Protein AF-A0A2D4EMP3-F1 (afdb_monomer)

pLDDT: mean 83.18, std 12.18, range [40.5, 97.38]

Organism: Micrurus corallinus (NCBI:txid54390)

Solvent-accessible surface area (backbone atoms only — not comparable to full-atom values): 6863 Å² total; per-residue (Å²): 134,83,78,86,77,49,59,36,74,58,62,90,82,52,66,44,66,56,58,56,70,68,57,54,53,49,50,51,53,50,46,57,53,26,53,31,78,93,46,69,32,72,50,63,96,62,89,82,86,87,59,67,84,52,74,37,38,63,71,66,69,45,35,66,56,31,55,76,72,74,42,76,70,55,73,46,75,44,57,54,67,60,57,48,51,52,22,54,50,48,47,52,54,42,66,69,38,50,90,80,43,96,75,86,76,93,51,64,91,116

Sequence (110 aa):
ERGFLNVRLGDLGVLTNWVHVKNLVQAHILAANALTPEMDYIAGGQAYFINDGEEVNLFEWLSPLFERLGYQKPWVRIPVFLVHLTAVVVEKVQNLLLPILEITPLITRH

Secondary structure (DSSP, 8-state):
---S--EEES-TT-EEE---HHHHHHHHHHHHHTTSGGGTTTTTT-------S-EEEHHHHTHHHHHHTTPPPP-EEE-HHHHHHHHHHHHHHHHHHTTT-----S----

InterPro domains:
  IPR002225 3-beta hydroxysteroid dehydrogenase/isomerase [PF01073] (7-75)
  IPR036291 NAD(P)-binding domain superfamily [SSF51735] (8-103)

Mean predicted aligned error: 9.1 Å

Nearest PDB structures (foldseek):
  3wj7-assembly1_C  TM=5.806E-01  e=2.146E-02  Gluconobacter oxydans 621H

Radius of gyration: 20.6 Å; Cα contacts (8 Å, |Δi|>4): 97; chains: 1; bounding box: 32×45×57 Å

Foldseek 3Di:
DAPPDLEDEDDQPDWDFDDDPVQVVVVVVVLVVCCDVVNVHNNPPDDDDRGPPDTDRPQVVCCVVCVVVVHDRRDHYDYVVVLVVVQVVQVVVCVVCVVPDDDDDPDHPD

Structure (mmCIF, N/CA/C/O backbone):
data_AF-A0A2D4EMP3-F1
#
_entry.id   AF-A0A2D4EMP3-F1
#
loop_
_atom_site.group_PDB
_atom_site.id
_atom_site.type_symbol
_atom_site.label_atom_id
_atom_site.label_alt_id
_atom_site.label_comp_id
_atom_site.label_asym_id
_atom_site.label_entity_id
_atom_site.label_seq_id
_atom_site.pdbx_PDB_ins_code
_atom_site.Cartn_x
_atom_site.Cartn_y
_atom_site.Cartn_z
_atom_site.occupancy
_atom_site.B_iso_or_equiv
_atom_site.auth_seq_id
_atom_site.auth_comp_id
_atom_site.auth_asym_id
_atom_site.auth_atom_id
_atom_site.pdbx_PDB_model_num
ATOM 1 N N . GLU A 1 1 ? 3.500 -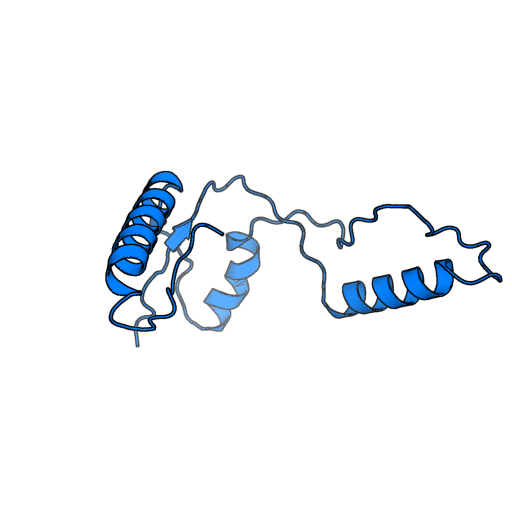5.366 28.846 1.00 40.50 1 GLU A N 1
ATOM 2 C CA . GLU A 1 1 ? 2.919 -4.034 28.568 1.00 40.50 1 GLU A CA 1
ATOM 3 C C . GLU A 1 1 ? 1.765 -4.210 27.587 1.00 40.50 1 GLU A C 1
ATOM 5 O O . GLU A 1 1 ? 1.917 -4.947 26.620 1.00 40.50 1 GLU A O 1
ATOM 10 N N . ARG A 1 2 ? 0.573 -3.684 27.893 1.00 46.69 2 ARG A N 1
ATOM 11 C CA . ARG A 1 2 ? -0.621 -3.862 27.050 1.00 46.69 2 ARG A CA 1
ATOM 12 C C . ARG A 1 2 ? -0.536 -2.863 25.896 1.00 46.69 2 ARG A C 1
ATOM 14 O O . ARG A 1 2 ? -0.643 -1.668 26.143 1.00 46.69 2 ARG A O 1
ATOM 21 N N . GLY A 1 3 ? -0.304 -3.350 24.676 1.00 53.81 3 GLY A N 1
ATOM 22 C CA . GLY A 1 3 ? -0.305 -2.523 23.469 1.00 53.81 3 GLY A CA 1
ATOM 23 C C . GLY A 1 3 ? -1.624 -1.762 23.361 1.00 53.81 3 GLY A C 1
ATOM 24 O O . GLY A 1 3 ? -2.699 -2.361 23.306 1.00 53.81 3 GLY A O 1
ATOM 25 N N . PHE A 1 4 ? -1.545 -0.437 23.423 1.00 51.78 4 PHE A N 1
ATOM 26 C CA . PHE A 1 4 ? -2.695 0.440 23.293 1.00 51.78 4 PHE A CA 1
ATOM 27 C C . PHE A 1 4 ? -3.138 0.426 21.825 1.00 51.78 4 PHE A C 1
ATOM 29 O O . PHE A 1 4 ? -2.363 0.809 20.959 1.00 51.78 4 PHE A O 1
ATOM 36 N N . LEU A 1 5 ? -4.393 0.023 21.588 1.00 53.84 5 LEU A N 1
ATOM 37 C CA . LEU A 1 5 ? -5.156 0.078 20.323 1.00 53.84 5 LEU A CA 1
ATOM 38 C C . LEU A 1 5 ? -5.185 -1.209 19.477 1.00 53.84 5 LEU A C 1
ATOM 40 O O . LEU A 1 5 ? -4.718 -1.271 18.346 1.00 53.84 5 LEU A O 1
ATOM 44 N N . ASN A 1 6 ? -5.917 -2.198 19.993 1.00 66.88 6 ASN A N 1
ATOM 45 C CA . ASN A 1 6 ? -6.460 -3.334 19.240 1.00 66.88 6 ASN A CA 1
ATOM 46 C C . ASN A 1 6 ? -7.693 -2.924 18.408 1.00 66.88 6 ASN A C 1
ATOM 48 O O . ASN A 1 6 ? -8.814 -3.392 18.637 1.00 66.88 6 ASN A O 1
ATOM 52 N N . VAL A 1 7 ? -7.489 -2.011 17.457 1.00 74.25 7 VAL A N 1
ATOM 53 C CA . VAL A 1 7 ? -8.558 -1.421 16.644 1.00 74.25 7 VAL A CA 1
ATOM 54 C C . VAL A 1 7 ? -8.497 -1.903 15.195 1.00 74.25 7 VAL A C 1
ATOM 56 O O . VAL A 1 7 ? -7.441 -1.934 14.574 1.00 74.25 7 VAL A O 1
ATOM 59 N N . ARG A 1 8 ? -9.668 -2.213 14.638 1.00 75.88 8 ARG A N 1
ATOM 60 C CA . ARG A 1 8 ? -9.915 -2.387 13.211 1.00 75.88 8 ARG A CA 1
ATOM 61 C C . ARG A 1 8 ? -10.579 -1.138 12.650 1.00 75.88 8 ARG A C 1
ATOM 63 O O . ARG A 1 8 ? -11.653 -0.740 13.105 1.00 75.88 8 ARG A O 1
ATOM 70 N N . LEU A 1 9 ? -9.939 -0.526 11.666 1.00 78.25 9 LEU A N 1
ATOM 71 C CA . LEU A 1 9 ? -10.463 0.625 10.939 1.00 78.25 9 LEU A CA 1
ATOM 72 C C . LEU A 1 9 ? -11.210 0.127 9.700 1.00 78.25 9 LEU A C 1
ATOM 74 O O . LEU A 1 9 ? -10.748 -0.794 9.032 1.00 78.25 9 LEU A O 1
ATOM 78 N N . GLY A 1 10 ? -12.344 0.746 9.374 1.00 71.81 10 GLY A N 1
ATOM 79 C CA . GLY A 1 10 ? -13.032 0.450 8.116 1.00 71.81 10 GLY A CA 1
ATOM 80 C C . GLY A 1 10 ? -13.962 -0.757 8.144 1.00 71.81 10 GLY A C 1
ATOM 81 O O . GLY A 1 10 ? -14.515 -1.128 9.187 1.00 71.81 10 GLY A O 1
ATOM 82 N N . ASP A 1 11 ? -14.231 -1.287 6.952 1.00 73.25 11 ASP A N 1
ATOM 83 C CA . ASP A 1 11 ? -15.115 -2.429 6.751 1.00 73.25 11 ASP A CA 1
ATOM 84 C C . ASP A 1 11 ? -14.366 -3.757 6.670 1.00 73.25 11 ASP A C 1
ATOM 86 O O . ASP A 1 11 ? -13.235 -3.827 6.198 1.00 73.25 11 ASP A O 1
ATOM 90 N N . LEU A 1 12 ? -15.012 -4.818 7.157 1.00 69.19 12 LEU A N 1
ATOM 91 C CA . LEU A 1 12 ? -14.448 -6.168 7.165 1.00 69.19 12 LEU A CA 1
ATOM 92 C C . LEU A 1 12 ? -14.394 -6.773 5.755 1.00 69.19 12 LEU A C 1
ATOM 94 O O . LEU A 1 12 ? -13.649 -7.720 5.540 1.00 69.19 12 LEU A O 1
ATOM 98 N N . GLY A 1 13 ? -15.150 -6.221 4.802 1.00 75.44 13 GLY A N 1
ATOM 99 C CA . GLY A 1 13 ? -15.104 -6.614 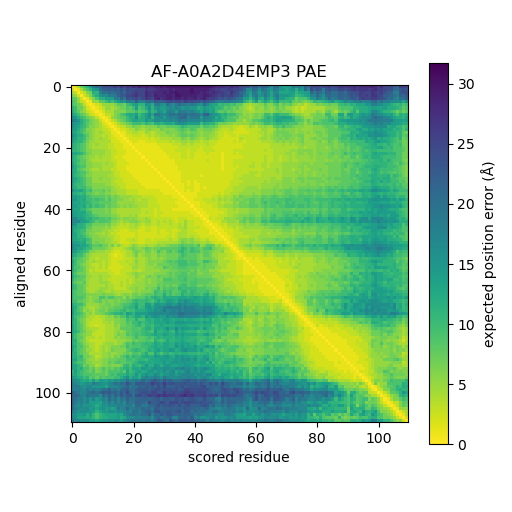3.395 1.00 75.44 13 GLY A CA 1
ATOM 100 C C . GLY A 1 13 ? -13.996 -5.945 2.580 1.00 75.44 13 GLY A C 1
ATOM 101 O O . GLY A 1 13 ? -13.889 -6.230 1.393 1.00 75.44 13 GLY A O 1
ATOM 102 N N . VAL A 1 14 ? -13.182 -5.054 3.166 1.00 80.69 14 VAL A N 1
ATOM 103 C CA . VAL A 1 14 ? -12.086 -4.416 2.423 1.00 80.69 14 VAL A CA 1
ATOM 104 C C . VAL A 1 14 ? -10.995 -5.447 2.156 1.00 80.69 14 VAL A C 1
ATOM 106 O O . VAL A 1 14 ? -10.369 -5.970 3.083 1.00 80.69 14 VAL A O 1
ATOM 109 N N . LEU A 1 15 ? -10.779 -5.720 0.875 1.00 87.31 15 LEU A N 1
ATOM 110 C CA . LEU A 1 15 ? -9.694 -6.552 0.384 1.00 87.31 15 LEU A CA 1
ATOM 111 C C . LEU A 1 15 ? -8.529 -5.664 -0.039 1.00 87.31 15 LEU A C 1
ATOM 113 O O . LEU A 1 15 ? -8.706 -4.549 -0.530 1.00 87.31 15 LEU A O 1
ATOM 117 N N . THR A 1 16 ? -7.317 -6.140 0.202 1.00 85.62 16 THR A N 1
ATOM 118 C CA . THR A 1 16 ? -6.084 -5.476 -0.208 1.00 85.62 16 THR A CA 1
ATOM 119 C C . THR A 1 16 ? -5.193 -6.503 -0.870 1.00 85.62 16 THR A C 1
ATOM 121 O O . THR A 1 16 ? -5.087 -7.635 -0.398 1.00 85.62 16 THR A O 1
ATOM 124 N N . ASN A 1 17 ? -4.553 -6.097 -1.960 1.00 90.06 17 ASN A N 1
ATOM 125 C CA . ASN A 1 17 ? -3.544 -6.903 -2.617 1.00 90.06 17 ASN A CA 1
ATOM 126 C C . ASN A 1 17 ? -2.163 -6.417 -2.177 1.00 90.06 17 ASN A C 1
ATOM 128 O O . ASN A 1 17 ? -1.832 -5.238 -2.325 1.00 90.06 17 ASN A O 1
ATOM 132 N N . TRP A 1 18 ? -1.394 -7.322 -1.585 1.00 88.25 18 TRP A N 1
ATOM 133 C CA . TRP A 1 18 ? -0.043 -7.043 -1.126 1.00 88.25 18 TRP A CA 1
ATOM 134 C C . TRP A 1 18 ? 0.960 -7.531 -2.160 1.00 88.25 18 TRP A C 1
ATOM 136 O O . TRP A 1 18 ? 0.736 -8.515 -2.856 1.00 88.25 18 TRP A O 1
ATOM 146 N N . VAL A 1 19 ? 2.094 -6.846 -2.230 1.00 93.38 19 VAL A N 1
ATOM 147 C CA . VAL A 1 19 ? 3.237 -7.293 -3.018 1.00 93.38 19 VAL A CA 1
ATOM 148 C C . VAL A 1 19 ? 4.406 -7.540 -2.086 1.00 93.38 19 VAL A C 1
ATOM 150 O O . VAL A 1 19 ? 4.760 -6.698 -1.254 1.00 93.38 19 VAL A O 1
ATOM 153 N N . HIS A 1 20 ? 5.036 -8.698 -2.225 1.00 92.94 20 HIS A N 1
ATOM 154 C CA . HIS A 1 20 ? 6.273 -8.961 -1.520 1.00 92.94 20 HIS A CA 1
ATOM 155 C C . HIS A 1 20 ? 7.395 -8.059 -2.059 1.00 92.94 20 HIS A C 1
ATOM 157 O O . HIS A 1 20 ? 7.595 -7.936 -3.267 1.00 92.94 20 HIS A O 1
ATOM 163 N N . VAL A 1 21 ? 8.208 -7.474 -1.171 1.00 94.69 21 VAL A N 1
ATOM 164 C CA . VAL A 1 21 ? 9.251 -6.498 -1.551 1.00 94.69 21 VAL A CA 1
ATOM 165 C C . VAL A 1 21 ? 10.213 -7.017 -2.628 1.00 94.69 21 VAL A C 1
ATOM 167 O O . VAL A 1 21 ? 10.617 -6.269 -3.512 1.00 94.69 21 VAL A O 1
ATOM 170 N N . LYS A 1 22 ? 10.551 -8.313 -2.616 1.00 96.44 22 LYS A N 1
ATOM 171 C CA . LYS A 1 22 ? 11.408 -8.908 -3.659 1.00 96.44 22 LYS A CA 1
ATOM 172 C C . LYS A 1 22 ? 10.722 -8.952 -5.025 1.00 96.44 22 LYS A C 1
ATOM 174 O O . LYS A 1 22 ? 11.391 -8.697 -6.020 1.00 96.44 22 LYS A O 1
ATOM 179 N N . ASN A 1 23 ? 9.421 -9.235 -5.066 1.00 95.56 23 ASN A N 1
ATOM 180 C CA . ASN A 1 23 ? 8.646 -9.250 -6.306 1.00 95.56 23 ASN A CA 1
ATOM 181 C C . ASN A 1 23 ? 8.510 -7.825 -6.843 1.00 95.56 23 ASN A C 1
ATOM 183 O O . ASN A 1 23 ? 8.709 -7.596 -8.030 1.00 95.56 23 ASN A O 1
ATOM 187 N N . LEU A 1 24 ? 8.302 -6.851 -5.950 1.00 96.06 24 LEU A N 1
ATOM 188 C CA . LEU A 1 24 ? 8.291 -5.434 -6.304 1.00 96.06 24 LEU A CA 1
ATOM 189 C C . LEU A 1 24 ? 9.620 -4.984 -6.928 1.00 96.06 24 LEU A C 1
ATOM 191 O O . LEU A 1 24 ? 9.619 -4.333 -7.972 1.00 96.06 24 LEU A O 1
ATOM 195 N N . VAL A 1 25 ? 10.752 -5.345 -6.316 1.00 97.19 25 VAL A N 1
ATOM 196 C CA . VAL A 1 25 ? 12.088 -5.026 -6.847 1.00 97.19 25 VAL A CA 1
ATOM 197 C C . VAL A 1 25 ? 12.316 -5.703 -8.200 1.00 97.19 25 VAL A C 1
ATOM 199 O O . VAL A 1 25 ? 12.774 -5.053 -9.135 1.00 97.19 25 VAL A O 1
ATOM 202 N N . GLN A 1 26 ? 11.963 -6.984 -8.338 1.00 97.00 26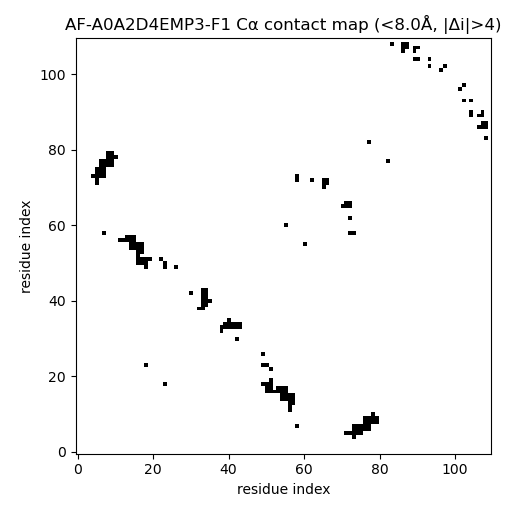 GLN A N 1
ATOM 203 C CA . GLN A 1 26 ? 12.082 -7.695 -9.614 1.00 97.00 26 GLN A CA 1
ATOM 204 C C . GLN A 1 26 ? 11.219 -7.060 -10.705 1.00 97.00 26 GLN A C 1
ATOM 206 O O . GLN A 1 26 ? 11.704 -6.863 -11.814 1.00 97.00 26 GLN A O 1
ATOM 211 N N . ALA A 1 27 ? 9.983 -6.674 -10.390 1.00 95.75 27 ALA A N 1
ATOM 212 C CA . ALA A 1 27 ? 9.104 -5.986 -11.324 1.00 95.75 27 ALA A CA 1
ATOM 213 C C . ALA A 1 27 ? 9.704 -4.653 -11.805 1.00 95.75 27 ALA A C 1
ATOM 215 O O . ALA A 1 27 ? 9.624 -4.354 -12.992 1.00 95.75 27 ALA A O 1
ATOM 216 N N . HIS A 1 28 ? 10.383 -3.896 -10.934 1.00 95.88 28 HIS A N 1
ATOM 217 C CA . HIS A 1 28 ? 11.094 -2.676 -11.340 1.00 95.88 28 HIS A CA 1
ATOM 218 C C . HIS A 1 28 ? 12.287 -2.963 -12.259 1.00 95.88 28 HIS A C 1
ATOM 220 O O . HIS A 1 28 ? 12.481 -2.252 -13.242 1.00 95.88 28 HIS A O 1
ATOM 226 N N . ILE A 1 29 ? 13.074 -4.006 -11.976 1.00 96.94 29 ILE A N 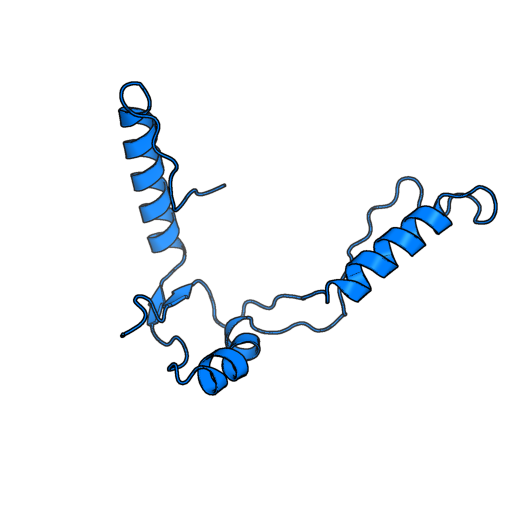1
ATOM 227 C CA . ILE A 1 29 ? 14.194 -4.413 -12.841 1.00 96.94 29 ILE A CA 1
ATOM 228 C C . ILE A 1 29 ? 13.671 -4.844 -14.217 1.00 96.94 29 ILE A C 1
ATOM 230 O O . ILE A 1 29 ? 14.211 -4.436 -15.242 1.00 96.94 29 ILE A O 1
ATOM 234 N N . LEU A 1 30 ? 12.594 -5.633 -14.251 1.00 96.19 30 LEU A N 1
ATOM 235 C CA . LEU A 1 30 ? 11.955 -6.060 -15.494 1.00 96.19 30 LEU A CA 1
ATOM 236 C C . LEU A 1 30 ? 11.374 -4.875 -16.268 1.00 96.19 30 LEU A C 1
ATOM 238 O O . LEU A 1 30 ? 11.552 -4.814 -17.479 1.00 96.19 30 LEU A O 1
ATOM 242 N N . ALA A 1 31 ? 10.746 -3.916 -15.586 1.00 95.75 31 ALA A N 1
ATOM 243 C CA . ALA A 1 31 ? 10.254 -2.693 -16.209 1.00 95.75 31 ALA A CA 1
ATOM 244 C C . ALA A 1 31 ? 11.397 -1.865 -16.813 1.00 95.75 31 ALA A C 1
ATOM 246 O O . ALA A 1 31 ? 11.272 -1.392 -17.937 1.00 95.75 31 ALA A O 1
ATOM 247 N N . ALA A 1 32 ? 12.533 -1.743 -16.118 1.00 95.69 32 ALA A N 1
ATOM 248 C CA . ALA A 1 32 ? 13.712 -1.064 -16.651 1.00 95.69 32 ALA A CA 1
ATOM 249 C C . ALA A 1 32 ? 14.268 -1.773 -17.899 1.00 95.69 32 ALA A C 1
ATOM 251 O O . ALA A 1 32 ? 14.555 -1.115 -18.895 1.00 95.69 32 ALA A O 1
ATOM 252 N N . ASN A 1 33 ? 14.351 -3.107 -17.880 1.00 97.00 33 ASN A N 1
ATOM 253 C CA . ASN A 1 33 ? 14.767 -3.899 -19.043 1.00 97.00 33 ASN A CA 1
ATOM 254 C C . ASN A 1 33 ? 13.774 -3.782 -20.211 1.00 97.00 33 ASN A C 1
ATOM 256 O O . ASN A 1 33 ? 14.168 -3.742 -21.368 1.00 97.00 33 ASN A O 1
ATOM 260 N N . ALA A 1 34 ? 12.479 -3.689 -19.925 1.00 96.44 34 ALA A N 1
ATOM 261 C CA . ALA A 1 34 ? 11.432 -3.516 -20.927 1.00 96.44 34 ALA A CA 1
ATOM 262 C C . ALA A 1 34 ? 11.422 -2.116 -21.576 1.00 96.44 34 ALA A C 1
ATOM 264 O O . ALA A 1 34 ? 10.689 -1.888 -22.536 1.00 96.44 34 ALA A O 1
ATOM 265 N N . LEU A 1 35 ? 12.219 -1.178 -21.058 1.00 96.31 35 LEU A N 1
ATOM 266 C CA . LEU A 1 35 ? 12.435 0.153 -21.627 1.00 96.31 35 LEU A CA 1
ATOM 267 C C . LEU A 1 35 ? 13.718 0.238 -22.463 1.00 96.31 35 LEU A C 1
ATOM 269 O O . LEU A 1 35 ? 14.105 1.336 -22.861 1.00 96.31 35 LEU A O 1
ATOM 273 N N . THR A 1 36 ? 14.408 -0.875 -22.709 1.00 97.38 36 THR A N 1
ATOM 274 C CA . THR A 1 36 ? 15.620 -0.867 -23.530 1.00 97.38 36 THR A CA 1
ATOM 275 C C . THR A 1 36 ? 15.294 -1.068 -25.016 1.00 97.38 36 THR A C 1
ATOM 277 O O . THR A 1 36 ? 14.233 -1.612 -25.348 1.00 97.38 36 THR A O 1
ATOM 280 N N . PRO A 1 37 ? 16.193 -0.653 -25.934 1.00 96.69 37 PRO A N 1
ATOM 281 C CA . PRO A 1 37 ? 16.004 -0.869 -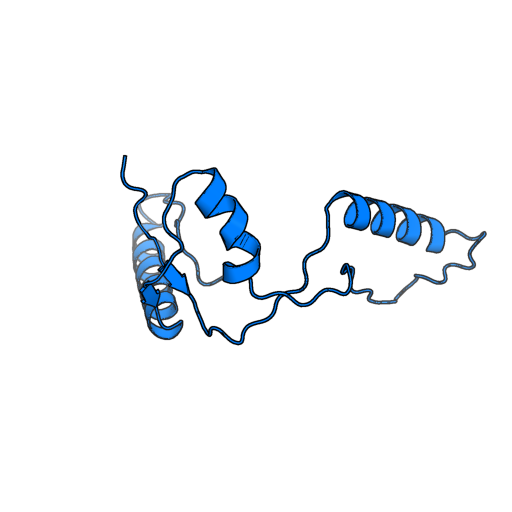27.369 1.00 96.69 37 PRO A CA 1
ATOM 282 C C . PRO A 1 37 ? 15.862 -2.351 -27.745 1.00 96.69 37 PRO A C 1
ATOM 284 O O . PRO A 1 37 ? 15.147 -2.677 -28.685 1.00 96.69 37 PRO A O 1
ATOM 287 N N . GLU A 1 38 ? 16.517 -3.259 -27.012 1.00 96.50 38 GLU A N 1
ATOM 288 C CA . GLU A 1 38 ? 16.461 -4.707 -27.264 1.00 96.50 38 GLU A CA 1
ATOM 289 C C . GLU A 1 38 ? 15.056 -5.285 -27.050 1.00 96.50 38 GLU A C 1
ATOM 291 O O . GLU A 1 38 ? 14.710 -6.300 -27.650 1.00 96.50 38 GLU A O 1
ATOM 296 N N . MET A 1 39 ? 14.254 -4.628 -26.209 1.00 95.50 39 MET A N 1
ATOM 297 C CA . MET A 1 39 ? 12.873 -4.992 -25.897 1.00 95.50 39 MET A CA 1
ATOM 298 C C . MET A 1 39 ? 11.860 -4.052 -26.564 1.00 95.50 39 MET A C 1
ATOM 300 O O . MET A 1 39 ? 10.704 -4.044 -26.156 1.00 95.50 39 MET A O 1
ATOM 304 N N . ASP A 1 40 ? 12.279 -3.249 -27.550 1.00 96.19 40 ASP A N 1
ATOM 305 C CA . ASP A 1 40 ? 11.437 -2.302 -28.304 1.00 96.19 40 ASP A CA 1
ATOM 306 C C . ASP A 1 40 ? 10.617 -1.345 -27.419 1.00 96.19 40 ASP A C 1
ATOM 308 O O . ASP A 1 40 ? 9.500 -0.951 -27.749 1.00 96.19 40 ASP A O 1
ATOM 312 N N . TYR A 1 41 ? 11.160 -0.979 -26.252 1.00 95.62 41 TYR A N 1
ATOM 313 C CA . TYR A 1 41 ? 10.514 -0.055 -25.318 1.00 95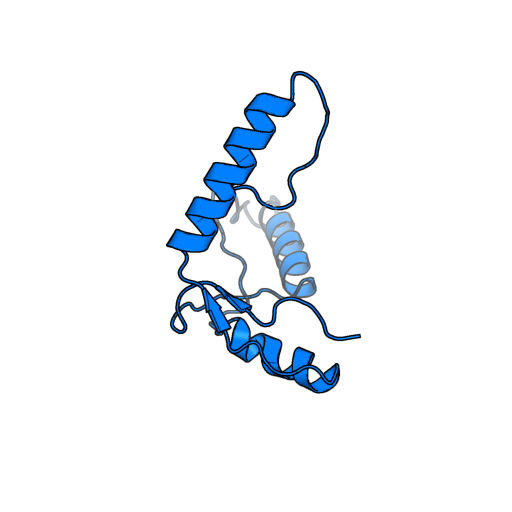.62 41 TYR A CA 1
ATOM 314 C C . TYR A 1 41 ? 9.067 -0.435 -24.949 1.00 95.62 41 TYR A C 1
ATOM 316 O O . TYR A 1 41 ? 8.251 0.450 -24.685 1.00 95.62 41 TYR A O 1
ATOM 324 N N . ILE A 1 42 ? 8.726 -1.729 -24.908 1.00 95.75 42 ILE A N 1
ATOM 325 C CA . ILE A 1 42 ? 7.349 -2.222 -24.700 1.00 95.75 42 ILE A CA 1
ATOM 326 C C . ILE A 1 42 ? 6.661 -1.677 -23.438 1.00 95.75 42 ILE A C 1
ATOM 328 O O . ILE A 1 42 ? 5.433 -1.636 -23.382 1.00 95.75 42 ILE A O 1
ATOM 332 N N . ALA A 1 43 ? 7.427 -1.255 -22.426 1.00 94.25 43 ALA A N 1
ATOM 333 C CA . ALA A 1 43 ? 6.895 -0.658 -21.200 1.00 94.25 43 ALA A CA 1
ATOM 334 C C . ALA A 1 43 ? 6.681 0.869 -21.276 1.00 94.25 43 ALA A C 1
ATOM 336 O O . ALA A 1 43 ? 6.167 1.476 -20.334 1.00 94.25 43 ALA A O 1
ATOM 337 N N . GLY A 1 44 ? 7.077 1.516 -22.373 1.00 94.50 44 GLY A N 1
ATOM 338 C CA . GLY A 1 44 ? 7.039 2.964 -22.545 1.00 94.50 44 GLY A CA 1
ATOM 339 C C . GLY A 1 44 ? 5.617 3.528 -22.570 1.00 94.50 44 GLY A C 1
ATOM 340 O O . GLY A 1 44 ? 4.762 3.090 -23.337 1.00 94.50 44 GLY A O 1
ATOM 341 N N . GLY A 1 45 ? 5.357 4.535 -21.731 1.00 93.25 45 GLY A N 1
ATOM 342 C CA . GLY A 1 45 ? 4.070 5.243 -21.693 1.00 93.25 45 GLY A CA 1
ATOM 343 C C . GLY A 1 45 ? 2.898 4.436 -21.124 1.00 93.25 45 GLY A C 1
ATOM 344 O O . GLY A 1 45 ? 1.764 4.906 -21.181 1.00 93.25 45 GLY A O 1
ATOM 345 N N . GLN A 1 46 ? 3.153 3.248 -20.571 1.00 92.88 46 GLN A N 1
ATOM 346 C CA . GLN A 1 46 ? 2.137 2.390 -19.968 1.00 92.88 46 GLN A CA 1
ATOM 347 C C . GLN A 1 46 ? 2.117 2.537 -18.441 1.00 92.88 46 GLN A C 1
ATOM 349 O O . GLN A 1 46 ? 3.149 2.740 -17.802 1.00 92.88 46 GLN A O 1
ATOM 354 N N . ALA A 1 47 ? 0.931 2.397 -17.846 1.00 93.38 47 ALA A N 1
ATOM 355 C CA . ALA A 1 47 ? 0.763 2.301 -16.400 1.00 93.38 47 ALA A CA 1
ATOM 356 C C . ALA A 1 47 ? 0.590 0.829 -15.999 1.00 93.38 47 ALA A C 1
ATOM 358 O O . ALA A 1 47 ? -0.344 0.169 -16.452 1.00 93.38 47 ALA A O 1
ATOM 359 N N . TYR A 1 48 ? 1.472 0.327 -15.133 1.00 91.38 48 TYR A N 1
ATOM 360 C CA . TYR A 1 48 ? 1.427 -1.043 -14.620 1.00 91.38 48 TYR A CA 1
ATOM 361 C C . TYR A 1 48 ? 1.112 -1.054 -13.124 1.00 91.38 48 TYR A C 1
ATOM 363 O O . TYR A 1 48 ? 1.670 -0.270 -12.358 1.00 91.38 48 TYR A O 1
ATOM 371 N N . PHE A 1 49 ? 0.259 -1.985 -12.700 1.00 92.12 49 PHE A N 1
ATOM 372 C CA . PHE A 1 49 ? -0.030 -2.236 -11.289 1.00 92.12 49 PHE A CA 1
ATOM 373 C C . PHE A 1 49 ? 0.717 -3.489 -10.838 1.00 92.12 49 PHE A C 1
ATOM 375 O O . PHE A 1 49 ? 0.414 -4.589 -11.295 1.00 92.12 49 PHE A O 1
ATOM 382 N N . ILE A 1 50 ? 1.689 -3.329 -9.940 1.00 93.19 50 ILE A N 1
ATOM 383 C CA . ILE A 1 50 ? 2.488 -4.443 -9.419 1.00 93.19 50 ILE A CA 1
ATOM 384 C C . ILE A 1 50 ? 1.786 -5.007 -8.187 1.00 93.19 50 ILE A C 1
ATOM 386 O O . ILE A 1 50 ? 1.602 -4.301 -7.198 1.00 93.19 50 ILE A O 1
ATOM 390 N N . ASN A 1 51 ? 1.384 -6.271 -8.263 1.00 92.12 51 ASN A N 1
ATOM 391 C CA . ASN A 1 51 ? 0.665 -6.970 -7.208 1.00 92.12 51 ASN A CA 1
ATOM 392 C C . ASN A 1 51 ? 0.896 -8.489 -7.342 1.00 92.12 51 ASN A C 1
ATOM 394 O O . ASN A 1 51 ? 1.225 -8.945 -8.437 1.00 92.12 51 ASN A O 1
ATOM 398 N N . ASP A 1 52 ? 0.744 -9.260 -6.262 1.00 91.06 52 ASP A N 1
ATOM 399 C CA . ASP A 1 52 ? 0.986 -10.717 -6.280 1.00 91.06 52 ASP A CA 1
ATOM 400 C C . ASP A 1 52 ? -0.290 -11.527 -6.611 1.00 91.06 52 ASP A C 1
ATOM 402 O O . ASP A 1 52 ? -0.286 -12.754 -6.565 1.00 91.06 52 ASP A O 1
ATOM 406 N N . GLY A 1 53 ? -1.393 -10.858 -6.972 1.00 86.31 53 GLY A N 1
ATOM 407 C CA . GLY A 1 53 ? -2.649 -11.496 -7.392 1.00 86.31 53 GLY A CA 1
ATOM 408 C C . GLY 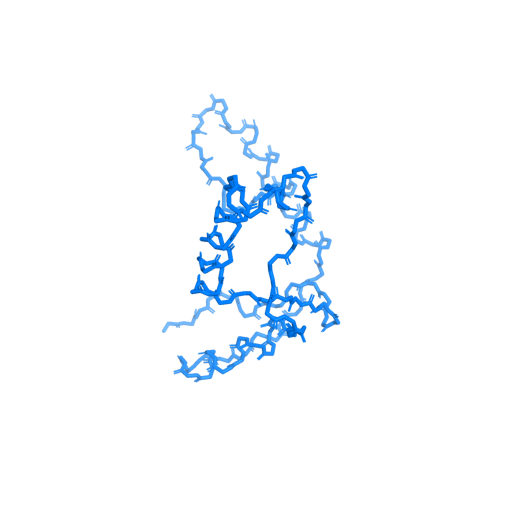A 1 53 ? -3.542 -12.027 -6.262 1.00 86.31 53 GLY A C 1
ATOM 409 O O . GLY A 1 53 ? -4.691 -12.380 -6.519 1.00 86.31 53 GLY A O 1
ATOM 410 N N . GLU A 1 54 ? -3.069 -12.035 -5.015 1.00 85.88 54 GLU A N 1
ATOM 411 C CA . GLU A 1 54 ? -3.856 -12.469 -3.858 1.00 85.88 54 GLU A CA 1
ATOM 412 C C . GLU A 1 54 ? -4.569 -11.290 -3.184 1.00 85.88 54 GLU A C 1
ATOM 414 O O . GLU A 1 54 ? -3.949 -10.395 -2.605 1.00 85.88 54 GLU A O 1
ATOM 419 N N . GLU A 1 55 ? -5.900 -11.300 -3.227 1.00 87.44 55 GLU A N 1
ATOM 420 C CA . GLU A 1 55 ? -6.730 -10.371 -2.466 1.00 87.44 55 GLU A CA 1
ATOM 421 C C . GLU A 1 55 ? -6.992 -10.925 -1.066 1.00 87.44 55 GLU A C 1
ATOM 423 O O . GLU A 1 55 ? -7.651 -11.952 -0.894 1.00 87.44 55 GLU A O 1
ATOM 428 N N . VAL A 1 56 ? -6.491 -10.232 -0.045 1.00 86.81 56 VAL A N 1
ATOM 429 C CA . VAL A 1 56 ? -6.617 -10.666 1.348 1.00 86.81 56 VAL A CA 1
ATOM 430 C C . VAL A 1 56 ? -7.195 -9.562 2.219 1.00 86.81 56 VAL A C 1
ATOM 432 O O . VAL A 1 56 ? -6.948 -8.371 2.019 1.00 86.81 56 VAL A O 1
ATOM 435 N N . ASN A 1 57 ? -7.962 -9.951 3.236 1.00 87.12 57 ASN A N 1
ATOM 436 C CA . ASN A 1 57 ? -8.333 -9.016 4.286 1.00 87.12 57 ASN A CA 1
ATOM 437 C C . ASN A 1 57 ? -7.106 -8.726 5.164 1.00 87.12 57 ASN A C 1
ATOM 439 O O . ASN A 1 57 ? -6.489 -9.649 5.694 1.00 87.12 57 ASN A O 1
ATOM 443 N N . LEU A 1 58 ? -6.792 -7.445 5.373 1.00 84.31 58 LEU A N 1
ATOM 444 C CA . LEU A 1 58 ? -5.628 -7.012 6.153 1.00 84.31 58 LEU A CA 1
ATOM 445 C C . LEU A 1 58 ? -5.579 -7.617 7.567 1.00 84.31 58 LEU A C 1
ATOM 447 O O . LEU A 1 58 ? -4.525 -8.052 8.023 1.00 84.31 58 LEU A O 1
ATOM 451 N N . PHE A 1 59 ? -6.709 -7.648 8.276 1.00 82.94 59 PHE A N 1
ATOM 452 C CA . PHE A 1 59 ? -6.753 -8.130 9.659 1.00 82.94 59 PHE A CA 1
ATOM 453 C C . PHE A 1 59 ? -6.666 -9.651 9.755 1.00 82.94 59 PHE A C 1
ATOM 455 O O . PHE A 1 59 ? -6.163 -10.163 10.754 1.00 82.94 59 PHE A O 1
ATOM 462 N N . GLU A 1 60 ? -7.145 -10.369 8.738 1.00 84.88 60 GLU A N 1
ATOM 463 C CA . GLU A 1 60 ? -6.928 -11.813 8.626 1.00 84.88 60 GLU A CA 1
ATOM 464 C C . GLU A 1 60 ? -5.466 -12.114 8.297 1.00 84.88 60 GLU A C 1
ATOM 466 O O . GLU A 1 60 ? -4.843 -12.927 8.975 1.00 84.88 60 GLU A O 1
ATOM 471 N N . TRP A 1 61 ? -4.887 -11.384 7.341 1.00 85.25 61 TRP A N 1
ATOM 472 C CA . TRP A 1 61 ? -3.485 -11.525 6.952 1.00 85.25 61 TRP A CA 1
ATOM 473 C C . TRP A 1 61 ? -2.514 -11.228 8.108 1.00 85.25 61 TRP A C 1
ATOM 475 O O . TRP A 1 61 ? -1.527 -11.938 8.284 1.00 85.25 61 TRP A O 1
ATOM 485 N N . LEU A 1 62 ? -2.816 -10.234 8.953 1.00 85.19 62 LEU A N 1
ATOM 486 C CA . LEU A 1 62 ? -2.027 -9.914 10.150 1.00 85.19 62 LEU A CA 1
ATOM 487 C C . LEU A 1 62 ? -2.300 -10.839 11.351 1.00 85.19 62 LEU A C 1
ATOM 489 O O . LEU A 1 62 ? -1.532 -10.802 12.314 1.00 85.19 62 LEU A O 1
ATOM 493 N N . SER A 1 63 ? -3.359 -11.660 11.343 1.00 85.31 63 SER A N 1
ATOM 494 C CA . SER A 1 63 ? -3.718 -12.517 12.493 1.00 85.31 63 SER A CA 1
ATOM 495 C C . SER A 1 63 ? -2.558 -13.407 12.962 1.00 85.31 63 SER A C 1
ATOM 497 O O . SER A 1 63 ? -2.233 -13.362 14.153 1.00 85.31 63 SER A O 1
ATOM 499 N N . PRO A 1 64 ? -1.840 -14.121 12.066 1.00 87.44 64 PRO A N 1
ATOM 500 C CA . PRO A 1 64 ? -0.718 -14.965 12.471 1.00 87.44 64 PRO A CA 1
ATOM 501 C C . PRO A 1 64 ? 0.430 -14.178 13.114 1.00 87.44 64 PRO A C 1
ATOM 503 O O . PRO A 1 64 ? 1.155 -14.719 13.949 1.00 87.44 64 PRO A O 1
ATOM 506 N N . LEU A 1 65 ? 0.616 -12.904 12.742 1.00 86.81 65 LEU A N 1
ATOM 507 C CA . LEU A 1 65 ? 1.630 -12.037 13.343 1.00 86.81 65 LEU A CA 1
ATOM 508 C C . LEU A 1 65 ? 1.264 -11.699 14.791 1.00 86.81 65 LEU A C 1
ATOM 510 O O . LEU A 1 65 ? 2.102 -11.849 15.679 1.00 86.81 65 LEU A O 1
ATOM 514 N N . PHE A 1 66 ? 0.017 -11.285 15.041 1.00 83.88 66 PHE A N 1
ATOM 515 C CA . PHE A 1 66 ? -0.451 -10.987 16.397 1.00 83.88 66 PHE A CA 1
ATOM 516 C C . PHE A 1 66 ? -0.366 -12.217 17.304 1.00 83.88 66 PHE A C 1
ATOM 518 O O . PHE A 1 66 ? 0.161 -12.117 18.411 1.00 83.88 66 PHE A O 1
ATOM 525 N N . GLU A 1 67 ? -0.792 -13.380 16.809 1.00 86.75 67 GLU A N 1
ATOM 526 C CA . GLU A 1 67 ? -0.725 -14.649 17.540 1.00 86.75 67 GLU A CA 1
ATOM 527 C C . GLU A 1 67 ? 0.715 -15.021 17.914 1.00 86.75 67 GLU A C 1
ATOM 529 O O . GLU A 1 67 ? 0.993 -15.342 19.071 1.00 86.75 67 GLU A O 1
ATOM 534 N N . ARG A 1 68 ? 1.658 -14.916 16.966 1.00 87.75 68 ARG A N 1
ATOM 535 C CA . ARG A 1 68 ? 3.081 -15.211 17.211 1.00 87.75 68 ARG A CA 1
ATOM 536 C C . ARG A 1 68 ? 3.746 -14.238 18.179 1.00 87.75 68 ARG A C 1
ATOM 538 O O . ARG A 1 68 ? 4.685 -14.625 18.868 1.00 87.75 68 ARG A O 1
ATOM 545 N N . LEU A 1 69 ? 3.270 -12.998 18.239 1.00 87.19 69 LEU A N 1
ATOM 546 C CA . LEU A 1 69 ? 3.734 -11.989 19.191 1.00 87.19 69 LEU A CA 1
ATOM 547 C C . LEU A 1 69 ? 3.027 -12.081 20.559 1.00 87.19 69 LEU A C 1
ATOM 549 O O . LEU A 1 69 ? 3.334 -11.300 21.457 1.00 87.19 69 LEU A O 1
ATOM 553 N N . GLY A 1 70 ? 2.089 -13.021 20.740 1.00 84.81 70 GLY A N 1
ATOM 554 C CA . GLY A 1 70 ? 1.326 -13.185 21.981 1.00 84.81 70 GLY A CA 1
ATOM 555 C C . GLY A 1 70 ? 0.263 -12.103 22.209 1.00 84.81 70 GLY A C 1
ATOM 556 O O . GLY A 1 70 ? -0.224 -11.943 23.330 1.00 84.81 70 GLY A O 1
ATOM 557 N N . TYR A 1 71 ? -0.100 -11.349 21.167 1.00 81.88 71 TYR A N 1
ATOM 558 C CA . TYR A 1 71 ? -1.145 -10.331 21.217 1.00 81.88 71 TYR A CA 1
ATOM 559 C C . TYR A 1 71 ? -2.499 -10.899 20.789 1.00 81.88 71 TYR A C 1
ATOM 561 O O . TYR A 1 71 ? -2.606 -11.778 19.937 1.00 81.88 71 TYR A O 1
ATOM 569 N N . GLN A 1 72 ? -3.568 -10.354 21.366 1.00 76.88 72 GLN A N 1
ATOM 570 C CA . GLN A 1 72 ? -4.923 -10.647 20.909 1.00 76.88 72 GLN A CA 1
ATOM 571 C C . GLN A 1 72 ? -5.200 -9.925 19.590 1.00 76.88 72 GLN A C 1
ATOM 573 O O . GLN A 1 72 ? -4.836 -8.759 19.441 1.00 76.88 72 GLN A O 1
ATOM 578 N N . LYS A 1 73 ? -5.903 -10.593 18.669 1.00 71.94 73 LYS A N 1
ATOM 579 C CA . LYS A 1 73 ? -6.350 -9.999 17.404 1.00 71.94 73 LYS A CA 1
ATOM 580 C C . LYS A 1 73 ? -7.185 -8.736 17.666 1.00 71.94 73 LYS A C 1
ATOM 582 O O . LYS A 1 73 ? -8.042 -8.766 18.552 1.00 71.94 73 LYS A O 1
ATOM 587 N N . PRO A 1 74 ? -7.001 -7.643 16.906 1.00 73.62 74 PRO A N 1
ATOM 588 C CA . PRO A 1 74 ? -7.804 -6.438 17.077 1.00 73.62 74 PRO A CA 1
ATOM 589 C C . PRO A 1 74 ? -9.298 -6.733 16.870 1.00 73.62 74 PRO A C 1
ATOM 591 O O . PRO A 1 74 ? -9.701 -7.244 15.825 1.00 73.62 74 PRO A O 1
ATOM 594 N N . TRP A 1 75 ? -10.134 -6.411 17.863 1.00 70.38 75 TRP A N 1
ATOM 595 C CA . TRP A 1 75 ? -11.577 -6.702 17.826 1.00 70.38 75 TRP A CA 1
ATOM 596 C C . TRP A 1 75 ? -12.451 -5.447 17.751 1.00 70.38 75 TRP A C 1
ATOM 598 O O . TRP A 1 75 ? -13.555 -5.519 17.205 1.00 70.38 75 TRP A O 1
ATOM 608 N N . VAL A 1 76 ? -11.967 -4.302 18.246 1.00 80.06 76 VAL A N 1
ATOM 609 C CA . VAL A 1 76 ? -12.736 -3.050 18.310 1.00 80.06 76 VAL A CA 1
ATOM 610 C C . VAL A 1 76 ? -12.832 -2.441 16.920 1.00 80.06 76 VAL A C 1
ATOM 612 O O . VAL A 1 76 ? -11.810 -2.136 16.322 1.00 80.06 76 VAL A O 1
ATOM 615 N N . ARG A 1 77 ? -14.040 -2.237 16.393 1.00 77.94 77 ARG A N 1
ATOM 616 C CA . ARG A 1 77 ? -14.236 -1.592 15.088 1.00 77.94 77 ARG A CA 1
ATOM 617 C C . ARG A 1 77 ? -14.464 -0.095 15.267 1.00 77.94 77 ARG A C 1
ATOM 619 O O . ARG A 1 77 ? -15.400 0.292 15.961 1.00 77.94 77 ARG A O 1
ATOM 626 N N . ILE A 1 78 ? -13.653 0.734 14.612 1.00 83.00 78 ILE A N 1
ATOM 627 C CA . ILE A 1 78 ? -13.874 2.183 14.549 1.00 83.00 78 ILE A CA 1
ATOM 628 C C . ILE A 1 78 ? -14.343 2.555 13.132 1.00 83.00 78 ILE A C 1
ATOM 630 O O . ILE A 1 78 ? -13.621 2.312 12.160 1.00 83.00 78 ILE A O 1
ATOM 634 N N . PRO A 1 79 ? -15.549 3.140 12.987 1.00 84.50 79 PRO A N 1
ATOM 635 C CA . PRO A 1 79 ? -16.020 3.683 11.719 1.00 84.50 79 PRO A CA 1
ATOM 636 C C . PRO A 1 79 ? -15.068 4.744 11.160 1.00 84.50 79 PRO A C 1
ATOM 638 O O . PRO A 1 79 ? -14.615 5.625 11.891 1.00 84.50 79 PRO A O 1
ATOM 641 N N . VAL A 1 80 ? -14.834 4.713 9.845 1.00 83.88 80 VAL A N 1
ATOM 642 C CA . VAL A 1 80 ? -13.922 5.644 9.147 1.00 83.88 80 VAL A CA 1
ATOM 643 C C . VAL A 1 80 ? -14.289 7.102 9.401 1.00 83.88 80 VAL A C 1
ATOM 645 O O . VAL A 1 80 ? -13.402 7.930 9.564 1.00 83.88 80 VAL A O 1
ATOM 648 N N . PHE A 1 81 ? -15.581 7.418 9.515 1.00 85.81 81 PHE A N 1
ATOM 649 C CA . PHE A 1 81 ? -16.041 8.768 9.833 1.00 85.81 81 PHE A CA 1
ATOM 650 C C . PHE A 1 81 ? -15.463 9.307 11.150 1.00 85.81 81 PHE A C 1
ATOM 652 O O . PHE A 1 81 ? -15.047 10.460 11.195 1.00 85.81 81 PHE A O 1
ATOM 659 N N . LEU A 1 82 ? -15.379 8.485 12.204 1.00 87.38 82 LEU A N 1
ATOM 660 C CA . LEU A 1 82 ? -14.812 8.924 13.484 1.00 87.38 82 LEU A CA 1
ATOM 661 C C . LEU A 1 82 ? -13.315 9.207 13.353 1.00 87.38 82 LEU A C 1
ATOM 663 O O . LEU A 1 82 ? -12.842 10.233 13.831 1.00 87.38 82 LEU A O 1
ATOM 667 N N . VAL A 1 83 ? -12.589 8.340 12.644 1.00 86.19 83 VAL A N 1
ATOM 668 C CA . VAL A 1 83 ? -11.161 8.538 12.346 1.00 86.19 83 VAL A CA 1
ATOM 669 C C . VAL A 1 83 ? -10.969 9.828 11.550 1.00 86.19 83 VAL A C 1
ATOM 671 O O . VAL A 1 83 ? -10.144 10.668 11.902 1.00 86.19 83 VAL A O 1
ATOM 674 N N . HIS A 1 84 ? -11.793 10.042 10.527 1.00 86.25 84 HIS A N 1
ATOM 675 C CA . HIS A 1 84 ? -11.737 11.234 9.695 1.00 86.25 84 HIS A CA 1
ATOM 676 C C . HIS A 1 84 ? -12.018 12.511 10.497 1.00 86.25 84 HIS A C 1
ATOM 678 O O . HIS A 1 84 ? -11.277 13.481 10.368 1.00 86.25 84 HIS A O 1
ATOM 684 N N . LEU A 1 85 ? -13.031 12.511 11.373 1.00 90.00 85 LEU A N 1
ATOM 685 C CA . LEU A 1 85 ? -13.296 13.633 12.277 1.00 90.00 85 LEU A CA 1
ATOM 686 C C . LEU A 1 85 ? -12.095 13.939 13.175 1.00 90.00 85 LEU A C 1
ATOM 688 O O . LEU A 1 85 ? -11.729 15.105 13.316 1.00 90.00 85 LEU A O 1
ATOM 692 N N . THR A 1 86 ? -11.466 12.913 13.758 1.00 87.12 86 THR A N 1
ATOM 693 C CA . THR A 1 86 ? -10.273 13.125 14.592 1.00 87.12 86 THR A CA 1
ATOM 694 C C . THR A 1 86 ? -9.129 13.741 13.792 1.00 87.12 86 THR A C 1
ATOM 696 O O . THR A 1 86 ? -8.532 14.708 14.258 1.00 87.12 86 THR A O 1
ATOM 699 N N . ALA A 1 87 ? -8.896 13.280 12.560 1.00 86.94 87 ALA A N 1
ATOM 700 C CA . ALA A 1 87 ? -7.888 13.855 11.676 1.00 86.94 87 ALA A CA 1
ATOM 701 C C . ALA A 1 87 ? -8.191 15.327 11.326 1.00 86.94 87 ALA A C 1
ATOM 703 O O . ALA A 1 87 ? -7.296 16.163 11.395 1.00 86.94 87 ALA A O 1
ATOM 704 N N . VAL A 1 88 ? -9.457 15.689 11.054 1.00 88.06 88 VAL A N 1
ATOM 705 C CA . VAL A 1 88 ? -9.862 17.096 10.826 1.00 88.06 88 VAL A CA 1
ATOM 706 C C . VAL A 1 88 ? -9.559 17.976 12.040 1.00 88.06 88 VAL A C 1
ATOM 708 O O . VAL A 1 88 ? -9.099 19.108 11.884 1.00 88.06 88 VAL A O 1
ATOM 711 N N . VAL A 1 89 ? -9.856 17.495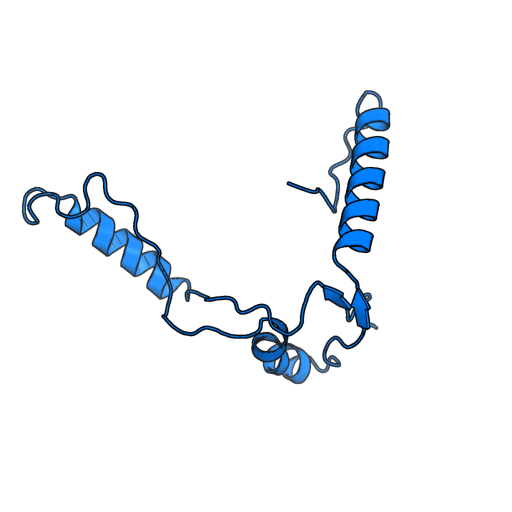 13.249 1.00 89.38 89 VAL A N 1
ATOM 712 C CA . VAL A 1 89 ? -9.607 18.255 14.482 1.00 89.38 89 VAL A CA 1
ATOM 713 C C . VAL A 1 89 ? -8.109 18.448 14.694 1.00 89.38 89 VAL A C 1
ATOM 715 O O . VAL A 1 89 ? -7.684 19.575 14.942 1.00 89.38 89 VAL A O 1
ATOM 718 N N . VAL A 1 90 ? -7.317 17.381 14.547 1.00 86.69 90 VAL A N 1
ATOM 719 C CA . VAL A 1 90 ? -5.856 17.428 14.695 1.00 86.69 90 VAL A CA 1
ATOM 720 C C . VAL A 1 90 ? -5.242 18.413 13.703 1.00 86.69 90 VAL A C 1
ATOM 722 O O . VAL A 1 90 ? -4.498 19.294 14.122 1.00 86.69 90 VAL A O 1
ATOM 725 N N . GLU A 1 91 ? -5.620 18.351 12.424 1.00 85.56 91 GLU A N 1
ATOM 726 C CA . GLU A 1 91 ? -5.131 19.286 11.405 1.00 85.56 91 GLU A CA 1
ATOM 727 C C . GLU A 1 91 ? -5.514 20.738 11.702 1.00 85.56 91 GLU A C 1
ATOM 729 O O . GLU A 1 91 ? -4.697 21.637 11.535 1.00 85.56 91 GLU A O 1
ATOM 734 N N . LYS A 1 92 ? -6.745 21.005 12.159 1.00 85.00 92 LYS A N 1
ATOM 735 C CA . LYS A 1 92 ? -7.169 22.373 12.503 1.00 85.00 92 LYS A CA 1
ATOM 736 C C . LYS A 1 92 ? -6.395 22.933 13.689 1.00 85.00 92 LYS A C 1
ATOM 738 O O . LYS A 1 92 ? -5.982 24.089 13.650 1.00 85.00 92 LYS A O 1
ATOM 743 N N . VAL A 1 93 ? -6.212 22.124 14.731 1.00 85.88 93 VAL A N 1
ATOM 744 C CA . VAL A 1 93 ? -5.424 22.503 15.910 1.00 85.88 93 VAL A CA 1
ATOM 745 C C . VAL A 1 93 ? -3.978 22.751 15.503 1.00 85.88 93 VAL A C 1
ATOM 747 O O . VAL A 1 93 ? -3.409 23.772 15.871 1.00 85.88 93 VAL A O 1
ATOM 750 N N . GLN A 1 94 ? -3.405 21.875 14.681 1.00 79.25 94 GLN A N 1
ATOM 751 C CA . GLN A 1 94 ? -2.052 22.050 14.180 1.00 79.25 94 GLN A CA 1
ATOM 752 C C . GLN A 1 94 ? -1.927 23.315 13.329 1.00 79.25 94 GLN A C 1
ATOM 754 O O . GLN A 1 94 ? -1.047 24.117 13.599 1.00 79.25 94 GLN A O 1
ATOM 759 N N . ASN A 1 95 ? -2.818 23.556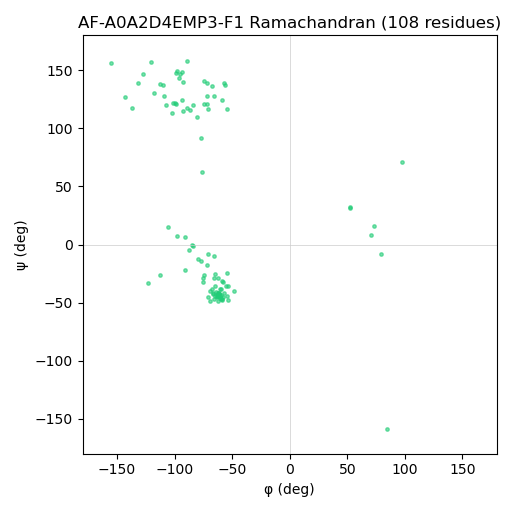 12.367 1.00 80.75 95 ASN A N 1
ATOM 760 C CA . ASN A 1 95 ? -2.783 24.761 11.533 1.00 80.75 95 ASN A CA 1
ATOM 761 C C . ASN A 1 95 ? -2.858 26.055 12.356 1.00 80.75 95 ASN A C 1
ATOM 763 O O . ASN A 1 95 ? -2.258 27.058 11.977 1.00 80.75 95 ASN A O 1
ATOM 767 N N . LEU A 1 96 ? -3.558 26.029 13.493 1.00 84.00 96 LEU A N 1
ATOM 768 C CA . LEU A 1 96 ? -3.611 27.149 14.430 1.00 84.00 96 LEU A CA 1
ATOM 769 C C . LEU A 1 96 ? -2.319 27.303 15.256 1.00 84.00 96 LEU A C 1
ATOM 771 O O . LEU A 1 96 ? -1.958 28.422 15.612 1.00 84.00 96 LEU A O 1
ATOM 775 N N . LEU A 1 97 ? -1.633 26.198 15.564 1.00 79.12 97 LEU A N 1
ATOM 776 C CA . LEU A 1 97 ? -0.417 26.163 16.386 1.00 79.12 97 LEU A CA 1
ATOM 777 C C . LEU A 1 97 ? 0.888 26.280 15.579 1.00 79.12 97 LEU A C 1
ATOM 779 O O . LEU A 1 97 ? 1.886 26.723 16.140 1.00 79.12 97 LEU A O 1
ATOM 783 N N . LEU A 1 98 ? 0.879 25.957 14.280 1.00 74.50 98 LEU A N 1
ATOM 784 C CA . LEU A 1 98 ? 2.006 26.095 13.347 1.00 74.50 98 LEU A CA 1
ATOM 785 C C . LEU A 1 98 ? 2.709 27.463 13.379 1.00 74.50 98 LEU A C 1
ATOM 787 O O . LEU A 1 98 ? 3.935 27.465 13.320 1.00 74.50 98 LEU A O 1
ATOM 791 N N . PRO A 1 99 ? 2.024 28.623 13.501 1.00 71.25 99 PRO A N 1
ATOM 792 C CA . PRO A 1 99 ? 2.723 29.907 13.613 1.00 71.25 99 PRO A CA 1
ATOM 793 C C . PRO A 1 99 ? 3.553 30.068 14.901 1.00 71.25 99 PRO A C 1
ATOM 795 O O . PRO A 1 99 ? 4.291 31.042 15.016 1.00 71.25 99 PRO A O 1
ATOM 798 N N . ILE A 1 100 ? 3.424 29.158 15.875 1.00 72.88 100 ILE A N 1
ATOM 799 C CA . ILE A 1 100 ? 4.036 29.265 17.209 1.00 72.88 100 ILE A CA 1
ATOM 800 C C . ILE A 1 100 ? 4.931 28.051 17.525 1.00 72.88 100 ILE A C 1
ATOM 802 O O . ILE A 1 100 ? 5.930 28.200 18.225 1.00 72.88 100 ILE A O 1
ATOM 806 N N . LEU A 1 101 ? 4.594 26.853 17.031 1.00 70.19 101 LEU A N 1
ATOM 807 C CA . LEU A 1 101 ? 5.279 25.592 17.333 1.00 70.19 101 LEU A CA 1
ATOM 808 C C . LEU A 1 101 ? 5.331 24.676 16.096 1.00 70.19 101 LEU A C 1
ATOM 810 O O . LEU A 1 101 ? 4.296 24.327 15.527 1.00 70.19 101 LEU A O 1
ATOM 814 N N . GLU A 1 102 ? 6.526 24.209 15.727 1.00 65.81 102 GLU A N 1
ATOM 815 C CA . GLU A 1 102 ? 6.716 23.161 14.714 1.00 65.81 102 GLU A CA 1
ATOM 816 C C . GLU A 1 102 ? 6.385 21.784 15.315 1.00 65.81 102 GLU A C 1
ATOM 818 O O . GLU A 1 102 ? 7.229 21.125 15.921 1.00 65.81 102 GLU A O 1
ATOM 823 N N . ILE A 1 103 ? 5.131 21.341 15.182 1.00 68.06 103 ILE A N 1
ATOM 824 C CA . ILE A 1 103 ? 4.694 20.003 15.614 1.00 68.06 103 ILE A CA 1
ATOM 825 C C . ILE A 1 103 ? 4.414 19.148 14.376 1.00 68.06 103 ILE A C 1
ATOM 827 O O . ILE A 1 103 ? 3.643 19.545 13.503 1.00 68.06 103 ILE A O 1
ATOM 831 N N . THR A 1 104 ? 5.009 17.952 14.321 1.00 65.38 104 THR A N 1
ATOM 832 C CA . THR A 1 104 ? 4.687 16.942 13.301 1.00 65.38 104 THR A CA 1
ATOM 833 C C . THR A 1 104 ? 3.459 16.143 13.755 1.00 65.38 104 THR A C 1
ATOM 835 O O . THR A 1 104 ? 3.500 15.533 14.828 1.00 65.38 104 THR A O 1
ATOM 838 N N . PRO A 1 105 ? 2.352 16.145 12.997 1.00 62.91 105 PRO A N 1
ATOM 839 C CA . PRO A 1 105 ? 1.136 15.440 13.374 1.00 62.91 105 PRO A CA 1
ATOM 840 C C . PRO A 1 105 ? 1.329 13.932 13.230 1.00 62.91 105 PRO A C 1
ATOM 842 O O . PRO A 1 105 ? 1.893 13.452 12.252 1.00 62.91 105 PRO A O 1
ATOM 845 N N . LEU A 1 106 ? 0.803 13.176 14.194 1.00 64.50 106 LEU A N 1
ATOM 846 C CA . LEU A 1 106 ? 0.771 11.712 14.127 1.00 64.50 106 LEU A CA 1
ATOM 847 C C . LEU A 1 106 ? -0.293 11.205 13.132 1.00 64.50 106 LEU A C 1
ATOM 849 O O . LEU A 1 106 ? -0.179 10.095 12.624 1.00 64.50 106 LEU A O 1
ATOM 853 N N . ILE A 1 107 ? -1.351 11.992 12.891 1.00 64.75 107 ILE A N 1
ATOM 854 C CA . ILE A 1 107 ? -2.490 11.620 12.042 1.00 64.75 107 ILE A CA 1
ATOM 855 C C . ILE A 1 107 ? -2.864 12.808 11.153 1.00 64.75 107 ILE A C 1
ATOM 857 O O . ILE A 1 107 ? -3.291 13.849 11.653 1.00 64.75 107 ILE A O 1
ATOM 861 N N . THR A 1 108 ? -2.749 12.611 9.844 1.00 69.94 108 THR A N 1
ATOM 862 C CA . THR A 1 108 ? -3.211 13.514 8.784 1.00 69.94 108 THR A CA 1
ATOM 863 C C . THR A 1 108 ? -4.228 12.792 7.907 1.00 69.94 108 THR A C 1
ATOM 865 O O . THR A 1 108 ? -4.290 11.562 7.875 1.00 69.94 108 THR A O 1
ATOM 868 N N . ARG A 1 109 ? -5.081 13.545 7.212 1.00 66.06 109 ARG A N 1
ATOM 869 C CA . ARG A 1 109 ? -6.007 13.000 6.207 1.00 66.06 109 ARG A CA 1
ATOM 870 C C . ARG A 1 109 ? -5.313 12.665 4.883 1.00 66.06 109 ARG A C 1
ATOM 872 O O . ARG A 1 109 ? -5.934 12.004 4.053 1.00 66.06 109 ARG A O 1
ATOM 879 N N . HIS A 1 110 ? -4.085 13.148 4.695 1.00 55.38 110 HIS A N 1
ATOM 880 C CA . HIS A 1 110 ? -3.258 13.019 3.496 1.00 55.38 110 HIS A CA 1
ATOM 881 C C . HIS A 1 110 ? -1.961 12.286 3.807 1.00 55.38 110 HIS A C 1
ATOM 883 O O . HIS A 1 110 ? -1.420 12.538 4.911 1.00 55.38 110 HIS A O 1
#